Protein AF-A0A068RDK4-F1 (afdb_monomer_lite)

InterPro domains:
  IPR023342 APO domain [PF05634] (4-91)
  IPR023342 APO domain [PS51499] (13-92)

Organism: NCBI:txid299990

Radius of gyration: 19.05 Å; chains: 1; bounding box: 50×22×40 Å

pLDDT: mean 93.48, std 5.3, range [58.31, 97.94]

Secondary structure (DSSP, 8-state):
-HHHHHHHS-EEEESSSS-EEESSS----S---STTGGGGTT---EEEPPHHHHSPPPEEE--S-TTSPPPPGGGGGGS-EEEHHHHHHHT-

Sequence (92 aa):
GALKLMKKYSVRVCGYCPEVHVGPTGHKAQNCGAYKHQQRNGQHGWQAAVLDDLIPPRYVWHVPDVNGAPLQSALRSFYGQAPAVVEICVRG

Foldseek 3Di:
DVVVVCVVWWKKAFPFALDIDTHPDDDADLCQPGPPSVVVSSGGRIDGDDPCSVVPFDKDFADPDPPDDDDDPVCSVVTDIDGPVVNVVVVD

Structure (mmCIF, N/CA/C/O backbone):
data_AF-A0A068RDK4-F1
#
_entry.id   AF-A0A068RDK4-F1
#
loop_
_atom_site.group_PDB
_atom_site.id
_atom_site.type_symbol
_atom_site.label_atom_id
_atom_site.label_alt_id
_atom_site.label_comp_id
_atom_site.label_asym_id
_atom_site.label_entity_id
_atom_site.label_seq_id
_atom_site.pdbx_PDB_ins_code
_atom_site.Cartn_x
_atom_site.Cartn_y
_atom_site.Cartn_z
_atom_site.occupancy
_atom_site.B_iso_or_equiv
_atom_site.auth_seq_id
_atom_site.auth_comp_id
_atom_site.auth_asym_id
_atom_site.auth_atom_id
_atom_site.pdbx_PDB_model_num
ATOM 1 N N . GLY A 1 1 ? -10.227 -5.939 -9.160 1.00 88.00 1 GLY A N 1
ATOM 2 C CA . GLY A 1 1 ? -9.633 -5.038 -10.171 1.00 88.00 1 GLY A CA 1
ATOM 3 C C . GLY A 1 1 ? -8.118 -5.127 -10.176 1.00 88.00 1 GLY A C 1
ATOM 4 O O . GLY A 1 1 ? -7.579 -5.885 -10.973 1.00 88.00 1 GLY A O 1
ATOM 5 N N . ALA A 1 2 ? -7.446 -4.427 -9.256 1.00 92.00 2 ALA A N 1
ATOM 6 C CA . ALA A 1 2 ? -5.980 -4.334 -9.186 1.00 92.00 2 ALA A CA 1
ATOM 7 C C . ALA A 1 2 ? -5.256 -5.691 -9.178 1.00 92.00 2 ALA A C 1
ATOM 9 O O . ALA A 1 2 ? -4.370 -5.905 -9.997 1.00 92.00 2 ALA A O 1
ATOM 10 N N . LEU A 1 3 ? -5.712 -6.658 -8.373 1.00 94.00 3 LEU A N 1
ATOM 11 C CA . LEU A 1 3 ? -5.116 -8.000 -8.348 1.00 94.00 3 LEU A CA 1
ATOM 12 C C . LEU A 1 3 ? -5.089 -8.679 -9.733 1.00 94.00 3 LEU A C 1
ATOM 14 O O . LEU A 1 3 ? -4.132 -9.364 -10.074 1.00 94.00 3 LEU A O 1
ATOM 18 N N . LYS A 1 4 ? -6.120 -8.474 -10.567 1.00 95.56 4 LYS A N 1
ATOM 19 C CA . LYS A 1 4 ? -6.167 -9.028 -11.932 1.00 95.56 4 LYS A CA 1
ATOM 20 C C . LYS A 1 4 ? -5.134 -8.357 -12.843 1.00 95.56 4 LYS A C 1
ATOM 22 O O . LYS A 1 4 ? -4.555 -9.031 -13.687 1.00 95.56 4 LYS A O 1
ATOM 27 N N . LEU A 1 5 ? -4.888 -7.060 -12.657 1.00 93.81 5 LEU A N 1
ATOM 28 C CA . LEU A 1 5 ? -3.853 -6.326 -13.389 1.00 93.81 5 LEU A CA 1
ATOM 29 C C . LEU A 1 5 ? -2.454 -6.769 -12.962 1.00 93.81 5 LEU A C 1
ATOM 31 O O . LEU A 1 5 ? -1.636 -7.039 -13.831 1.00 93.81 5 LEU A O 1
ATOM 35 N N . MET A 1 6 ? -2.209 -6.947 -11.663 1.00 94.69 6 MET A N 1
ATOM 36 C CA . MET A 1 6 ? -0.920 -7.422 -11.137 1.00 94.69 6 MET A CA 1
ATOM 37 C C . MET A 1 6 ? -0.588 -8.863 -11.551 1.00 94.69 6 MET A C 1
ATOM 39 O O . MET A 1 6 ? 0.576 -9.232 -11.639 1.00 94.69 6 MET A O 1
ATOM 43 N N . LYS A 1 7 ? -1.605 -9.685 -11.845 1.00 94.62 7 LYS A N 1
ATOM 44 C CA . LYS A 1 7 ? -1.408 -11.008 -12.464 1.00 94.62 7 LYS A CA 1
ATOM 45 C C . LYS A 1 7 ? -0.985 -10.921 -13.933 1.00 94.62 7 LYS A C 1
ATOM 47 O O . LYS A 1 7 ? -0.365 -11.852 -14.433 1.00 94.62 7 LYS A O 1
ATOM 52 N N . LYS A 1 8 ? -1.358 -9.846 -14.635 1.00 96.50 8 LYS A N 1
ATOM 53 C CA . LYS A 1 8 ? -1.072 -9.654 -16.066 1.00 96.50 8 LYS A CA 1
ATOM 54 C C . LYS A 1 8 ? 0.218 -8.869 -16.305 1.00 96.50 8 LYS A C 1
ATOM 56 O O . LYS A 1 8 ? 0.935 -9.155 -17.256 1.00 96.50 8 LYS A O 1
ATOM 61 N N . TYR A 1 9 ? 0.492 -7.881 -15.464 1.00 96.19 9 TYR A N 1
ATOM 62 C CA . TYR A 1 9 ? 1.641 -6.995 -15.564 1.00 96.19 9 TYR A CA 1
ATOM 63 C C . TYR A 1 9 ? 2.464 -7.111 -14.293 1.00 96.19 9 TYR A C 1
ATO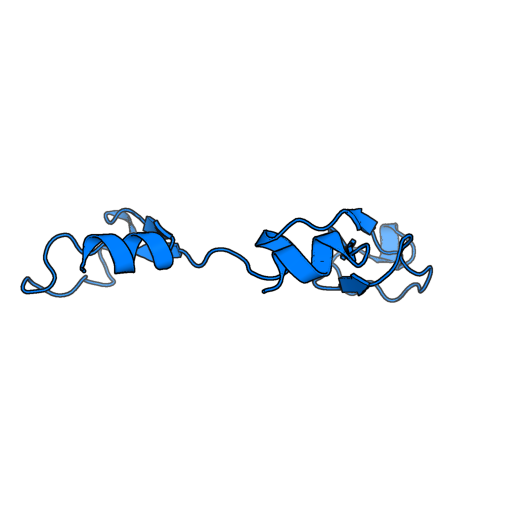M 65 O O . TYR A 1 9 ? 1.926 -6.998 -13.193 1.00 96.19 9 TYR A O 1
ATOM 73 N N . SER A 1 10 ? 3.774 -7.298 -14.438 1.00 97.19 10 SER A N 1
ATOM 74 C CA . SER A 1 10 ? 4.686 -7.176 -13.307 1.00 97.19 10 SER A CA 1
ATOM 75 C C . SER A 1 10 ? 4.623 -5.752 -12.763 1.00 97.19 10 SER A C 1
ATOM 77 O O . SER A 1 10 ? 4.697 -4.789 -13.523 1.00 97.19 10 SER A O 1
ATOM 79 N N . VAL A 1 11 ? 4.487 -5.623 -11.449 1.00 97.62 11 VAL A N 1
ATOM 80 C CA . VAL A 1 11 ? 4.482 -4.332 -10.762 1.00 97.62 11 VAL A CA 1
ATOM 81 C C . VAL A 1 11 ? 5.583 -4.350 -9.714 1.00 97.62 11 VAL A C 1
ATOM 83 O O . VAL A 1 11 ? 5.738 -5.321 -8.967 1.00 97.62 11 VAL A O 1
ATOM 86 N N . ARG A 1 12 ? 6.370 -3.279 -9.688 1.00 97.94 12 ARG A N 1
ATOM 87 C CA . ARG A 1 12 ? 7.418 -3.021 -8.708 1.00 97.94 12 ARG A CA 1
ATOM 88 C C . ARG A 1 12 ? 7.062 -1.777 -7.915 1.00 97.94 12 ARG A C 1
ATOM 90 O O . ARG A 1 12 ? 6.521 -0.828 -8.472 1.00 97.94 12 ARG A O 1
ATOM 97 N N . VAL A 1 13 ? 7.407 -1.767 -6.639 1.00 97.94 13 VAL A N 1
ATOM 98 C CA . VAL A 1 13 ? 7.277 -0.586 -5.780 1.00 97.94 13 VAL A CA 1
ATOM 99 C C . VAL A 1 13 ? 8.605 -0.290 -5.117 1.00 97.94 13 VAL A C 1
ATOM 101 O O . VAL A 1 13 ? 9.423 -1.194 -4.917 1.00 97.94 13 VAL A O 1
ATOM 104 N N . CYS A 1 14 ? 8.845 0.978 -4.809 1.00 97.69 14 CYS A N 1
ATOM 105 C CA . CYS A 1 14 ? 9.985 1.356 -3.994 1.00 97.69 14 CYS A CA 1
ATOM 106 C C . CYS A 1 14 ? 9.648 1.120 -2.518 1.00 97.69 14 CYS A C 1
ATOM 108 O O . CYS A 1 14 ? 8.661 1.639 -2.013 1.00 97.69 14 CYS A O 1
ATOM 110 N N . GLY A 1 15 ? 10.493 0.393 -1.787 1.00 95.94 15 GLY A N 1
ATOM 111 C CA . GLY A 1 15 ? 10.308 0.193 -0.342 1.00 95.94 15 GLY A CA 1
ATOM 112 C C . GLY A 1 15 ? 10.519 1.440 0.524 1.00 95.94 15 GLY A C 1
ATOM 113 O O . GLY A 1 15 ? 10.426 1.349 1.743 1.00 95.94 15 GLY A O 1
ATOM 114 N N . TYR A 1 16 ? 10.847 2.589 -0.076 1.00 95.75 16 TYR A N 1
ATOM 115 C CA . TYR A 1 16 ? 11.212 3.806 0.654 1.00 95.75 16 TYR A CA 1
ATOM 116 C C . TYR A 1 16 ? 10.378 5.035 0.286 1.00 95.75 16 TYR A C 1
ATOM 118 O O . TYR A 1 16 ? 10.251 5.944 1.105 1.00 95.75 16 TYR A O 1
ATOM 126 N N . CYS A 1 17 ? 9.851 5.106 -0.936 1.00 96.25 17 CYS A N 1
ATOM 127 C CA . CYS A 1 17 ? 8.986 6.193 -1.385 1.00 96.25 17 CYS A CA 1
ATOM 128 C C . CYS A 1 17 ? 7.743 5.627 -2.083 1.00 96.25 17 CYS A C 1
ATOM 130 O O . CYS A 1 17 ? 7.767 4.474 -2.501 1.00 96.25 17 CYS A O 1
ATOM 132 N N . PRO A 1 18 ? 6.680 6.425 -2.275 1.00 95.12 18 PRO A N 1
ATOM 133 C CA . PRO A 1 18 ? 5.411 5.950 -2.841 1.00 95.12 18 PRO A CA 1
ATOM 134 C C . PRO A 1 18 ? 5.447 5.611 -4.343 1.00 95.12 18 PRO A C 1
ATOM 136 O O . PRO A 1 18 ? 4.407 5.602 -4.997 1.00 95.12 18 PRO A O 1
ATOM 139 N N . GLU A 1 19 ? 6.629 5.414 -4.928 1.00 96.88 19 GLU A N 1
ATOM 140 C CA . GLU A 1 19 ? 6.765 5.230 -6.369 1.00 96.88 19 GLU A CA 1
ATOM 141 C C . GLU A 1 19 ? 6.426 3.798 -6.791 1.00 96.88 19 GLU A C 1
ATOM 143 O O . GLU A 1 19 ? 6.880 2.819 -6.190 1.00 96.88 19 GLU A O 1
ATOM 148 N N . VAL A 1 20 ? 5.649 3.701 -7.871 1.00 96.69 20 VAL A N 1
ATOM 149 C CA . VAL A 1 20 ? 5.196 2.454 -8.483 1.00 96.69 20 VAL A CA 1
ATOM 150 C C . VAL A 1 20 ? 5.704 2.398 -9.917 1.00 96.69 20 VAL A C 1
ATOM 152 O O . VAL A 1 20 ? 5.545 3.343 -10.687 1.00 96.69 20 VAL A O 1
ATOM 155 N N . HIS A 1 21 ? 6.265 1.257 -10.298 1.00 97.31 21 HIS A N 1
ATOM 156 C CA . HIS A 1 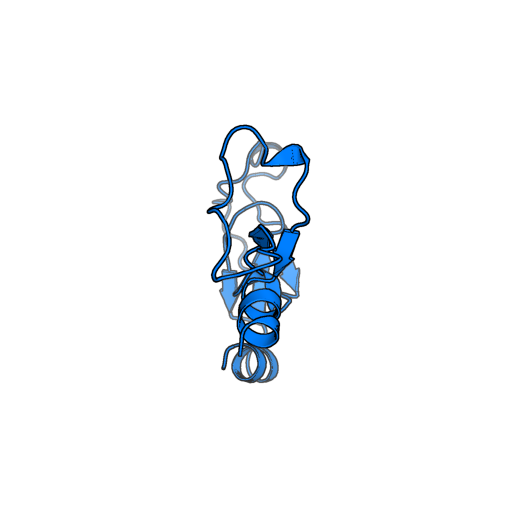21 ? 6.732 0.977 -11.644 1.00 97.31 21 HIS A CA 1
ATOM 157 C C . HIS A 1 21 ? 5.995 -0.237 -12.218 1.00 97.31 21 HIS A C 1
ATOM 159 O O . HIS A 1 21 ? 5.959 -1.304 -11.607 1.00 97.31 21 HIS A O 1
ATOM 165 N N . VAL A 1 22 ? 5.431 -0.101 -13.419 1.00 97.06 22 VAL A N 1
ATOM 166 C CA . VAL A 1 22 ? 4.790 -1.210 -14.138 1.00 97.06 22 VAL A CA 1
ATOM 167 C C . VAL A 1 22 ? 5.785 -1.770 -15.149 1.00 97.06 22 VAL A C 1
ATOM 169 O O . VAL A 1 22 ? 6.084 -1.135 -16.156 1.00 97.06 22 VAL A O 1
ATOM 172 N N . GLY A 1 23 ? 6.307 -2.957 -14.868 1.00 96.00 23 GLY A N 1
ATOM 173 C CA . GLY A 1 23 ? 7.345 -3.609 -15.652 1.00 96.00 23 GLY A CA 1
ATOM 174 C C . GLY A 1 23 ? 8.066 -4.702 -14.857 1.00 96.00 23 GLY A C 1
ATOM 175 O O . GLY A 1 23 ? 7.972 -4.758 -13.626 1.00 96.00 23 GLY A O 1
ATOM 176 N N . PRO A 1 24 ? 8.793 -5.606 -15.536 1.00 95.00 24 PRO A N 1
ATOM 177 C CA . PRO A 1 24 ? 9.505 -6.704 -14.881 1.00 95.00 24 PRO A CA 1
ATOM 178 C C . PRO A 1 24 ? 10.621 -6.212 -13.949 1.00 95.00 24 PRO A C 1
ATOM 180 O O . PRO A 1 24 ? 10.893 -6.846 -12.927 1.00 95.00 24 PRO A O 1
ATOM 183 N N . THR A 1 25 ? 11.233 -5.070 -14.258 1.00 95.38 25 THR A N 1
ATOM 184 C CA . THR A 1 25 ? 12.348 -4.465 -13.520 1.00 95.38 25 THR A CA 1
ATOM 185 C C . THR A 1 25 ? 12.103 -2.975 -13.349 1.00 95.38 25 THR A C 1
ATOM 187 O O . THR A 1 25 ? 11.757 -2.318 -14.323 1.00 95.38 25 THR A O 1
ATOM 190 N N . GLY A 1 26 ? 12.322 -2.439 -12.149 1.00 96.56 26 GLY A N 1
ATOM 191 C CA . GLY A 1 26 ? 12.221 -1.000 -11.919 1.00 96.56 26 GLY A CA 1
ATOM 192 C C . GLY A 1 26 ? 13.280 -0.190 -12.673 1.00 96.56 26 GLY A C 1
ATOM 193 O O . GLY A 1 26 ? 14.297 -0.723 -13.122 1.00 96.56 26 GLY A O 1
ATOM 194 N N . HIS A 1 27 ? 13.044 1.114 -12.815 1.00 97.06 27 HIS A N 1
ATOM 195 C CA . HIS A 1 27 ? 13.960 2.013 -13.521 1.00 97.06 27 HIS A CA 1
ATOM 196 C C . HIS A 1 27 ? 15.182 2.396 -12.665 1.00 97.06 27 HIS A C 1
ATOM 198 O O . HIS A 1 27 ? 15.189 2.254 -11.443 1.00 97.06 27 HIS A O 1
ATOM 204 N N . LYS A 1 28 ? 16.227 2.923 -13.319 1.00 96.44 28 LYS A N 1
ATOM 205 C CA . LYS A 1 28 ? 17.497 3.339 -12.689 1.00 96.44 28 LYS A CA 1
ATOM 206 C C . LYS A 1 28 ? 17.592 4.842 -12.396 1.00 96.44 28 LYS A C 1
ATOM 208 O O . LYS A 1 28 ? 18.680 5.342 -12.128 1.00 96.44 28 LYS A O 1
ATOM 213 N N . ALA A 1 29 ? 16.485 5.579 -12.497 1.00 96.81 29 ALA A N 1
ATOM 214 C CA . ALA A 1 29 ? 16.526 7.019 -12.244 1.00 96.81 29 ALA A CA 1
ATOM 215 C C . ALA A 1 29 ? 16.825 7.284 -10.763 1.00 96.81 29 ALA A C 1
ATOM 217 O O . ALA A 1 29 ? 16.348 6.572 -9.880 1.00 96.81 29 ALA A O 1
ATOM 218 N N . GLN A 1 30 ? 17.634 8.308 -10.510 1.00 97.06 30 GLN A N 1
ATOM 219 C CA . GLN A 1 30 ? 18.164 8.638 -9.188 1.00 97.06 30 GLN A CA 1
ATOM 220 C C . GLN A 1 30 ? 17.327 9.724 -8.505 1.00 97.06 30 GLN A C 1
ATOM 222 O O . GLN A 1 30 ? 17.846 10.703 -7.976 1.00 97.06 30 GLN A O 1
ATOM 227 N N . ASN A 1 31 ? 16.009 9.569 -8.575 1.00 96.69 31 ASN A N 1
ATOM 228 C CA . ASN A 1 31 ? 15.022 10.554 -8.144 1.00 96.69 31 ASN A CA 1
ATOM 229 C C . ASN A 1 31 ? 14.169 10.065 -6.961 1.00 96.69 31 ASN A C 1
ATOM 231 O O . ASN A 1 31 ? 13.092 10.606 -6.722 1.00 96.69 31 ASN A O 1
ATOM 235 N N . CYS A 1 32 ? 14.624 9.055 -6.214 1.00 97.75 32 CYS A N 1
ATOM 236 C CA . CYS A 1 32 ? 13.910 8.573 -5.035 1.00 97.75 32 CYS A CA 1
ATOM 237 C C . CYS A 1 32 ? 13.737 9.700 -4.005 1.00 97.75 32 CYS A C 1
ATOM 239 O O . CYS A 1 32 ? 14.716 10.181 -3.439 1.00 97.75 32 CYS A O 1
ATOM 241 N N . GLY A 1 33 ? 12.487 10.084 -3.729 1.00 95.62 33 GLY A N 1
ATOM 242 C CA . GLY A 1 33 ? 12.139 11.158 -2.786 1.00 95.62 33 GLY A CA 1
ATOM 243 C C . GLY A 1 33 ? 12.121 10.746 -1.309 1.00 95.62 33 GLY A C 1
ATOM 244 O O . GLY A 1 33 ? 11.612 11.481 -0.468 1.00 95.62 33 GLY A O 1
ATOM 245 N N . ALA A 1 34 ? 12.616 9.552 -0.977 1.00 97.00 34 ALA A N 1
ATOM 246 C CA . ALA A 1 34 ? 12.604 9.047 0.390 1.00 97.00 34 ALA A CA 1
ATOM 247 C C . ALA A 1 34 ? 13.636 9.745 1.287 1.00 97.00 34 ALA A C 1
ATOM 249 O O . ALA A 1 34 ? 14.708 10.153 0.838 1.00 97.00 34 ALA A O 1
ATOM 250 N N . TYR A 1 35 ? 13.383 9.774 2.597 1.00 95.56 35 TYR A N 1
ATOM 251 C CA . TYR A 1 35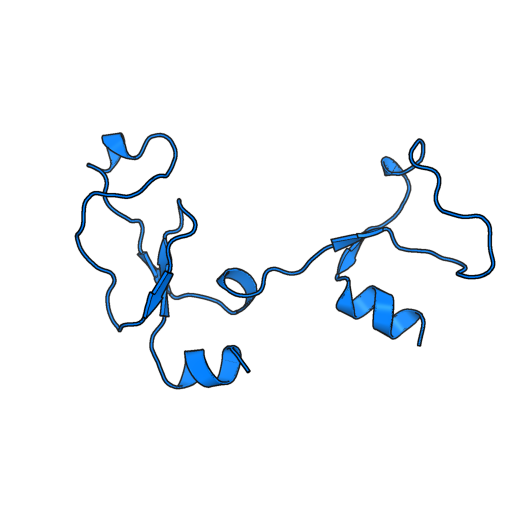 ? 14.372 10.246 3.566 1.00 95.56 35 TYR A CA 1
ATOM 252 C C . TYR A 1 35 ? 15.712 9.497 3.418 1.00 95.56 35 TYR A C 1
ATOM 254 O O . TYR A 1 35 ? 15.754 8.286 3.167 1.00 95.56 35 TYR A O 1
ATOM 262 N N . LYS A 1 36 ? 16.824 10.238 3.544 1.00 93.62 36 LYS A N 1
ATOM 263 C CA . LYS A 1 36 ? 18.202 9.736 3.369 1.00 93.62 36 LYS A CA 1
ATOM 264 C C . LYS A 1 36 ? 18.470 9.041 2.020 1.00 93.62 36 LYS A C 1
ATOM 266 O O . LYS A 1 36 ? 19.391 8.233 1.925 1.00 93.62 36 LYS A O 1
ATOM 271 N N . HIS A 1 37 ? 17.738 9.375 0.955 1.00 94.50 37 HIS A N 1
ATOM 272 C CA . HIS A 1 37 ? 17.990 8.839 -0.393 1.00 94.50 37 HIS A CA 1
ATOM 273 C C . HIS A 1 37 ? 19.424 9.070 -0.908 1.00 94.50 37 HIS A C 1
ATOM 275 O O . HIS A 1 37 ? 19.923 8.258 -1.684 1.00 94.50 37 HIS A O 1
ATOM 281 N N . GLN A 1 38 ? 20.123 10.107 -0.431 1.00 94.94 38 GLN A N 1
ATOM 282 C CA . GLN A 1 38 ? 21.533 10.377 -0.751 1.00 94.94 38 GLN A CA 1
ATOM 283 C C . GLN A 1 38 ? 22.463 9.199 -0.409 1.00 94.94 38 GLN A C 1
ATOM 285 O O . GLN A 1 38 ? 23.379 8.902 -1.167 1.00 94.94 38 GLN A O 1
ATOM 290 N N . GLN A 1 39 ? 22.180 8.449 0.667 1.00 95.50 39 GLN A N 1
ATOM 291 C CA . GLN A 1 39 ? 22.963 7.257 1.042 1.00 95.50 39 GLN A CA 1
ATOM 292 C C . GLN A 1 39 ? 22.808 6.100 0.044 1.00 95.50 39 GLN A C 1
ATOM 294 O O . GLN A 1 39 ? 23.624 5.187 0.017 1.00 95.50 39 GLN A O 1
ATOM 299 N N . ARG A 1 40 ? 21.759 6.141 -0.785 1.00 94.62 40 ARG A N 1
ATOM 300 C CA . ARG A 1 40 ? 21.505 5.205 -1.888 1.00 94.62 40 ARG A CA 1
ATOM 301 C C . ARG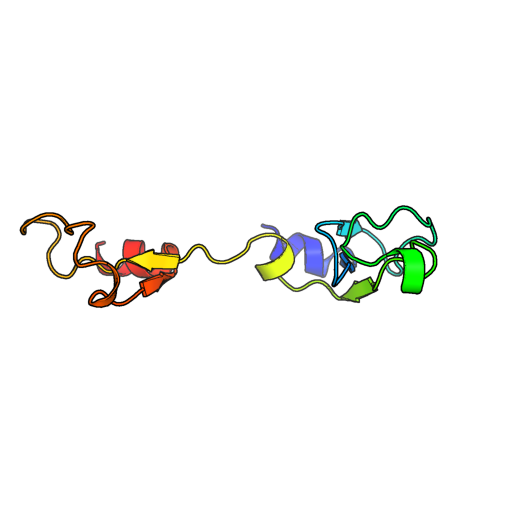 A 1 40 ? 21.738 5.862 -3.249 1.00 94.62 40 ARG A C 1
ATOM 303 O O . ARG A 1 40 ? 21.250 5.363 -4.257 1.00 94.62 40 ARG A O 1
ATOM 310 N N . ASN A 1 41 ? 22.423 7.008 -3.288 1.00 96.31 41 ASN A N 1
ATOM 311 C CA . ASN A 1 41 ? 22.657 7.784 -4.504 1.00 96.31 41 ASN A CA 1
ATOM 312 C C . ASN A 1 41 ? 21.355 8.079 -5.284 1.00 96.31 41 ASN A C 1
ATOM 314 O O . ASN A 1 41 ? 21.282 7.881 -6.497 1.00 96.31 41 ASN A O 1
ATOM 318 N N . GLY A 1 42 ? 20.279 8.423 -4.564 1.00 96.69 42 GLY A N 1
ATOM 319 C CA . GLY A 1 42 ? 18.957 8.690 -5.139 1.00 96.69 42 GLY A CA 1
ATOM 320 C C . GLY A 1 42 ? 18.236 7.469 -5.719 1.00 96.69 42 GLY A C 1
ATOM 321 O O . GLY A 1 42 ? 17.158 7.634 -6.283 1.00 96.69 42 GLY A O 1
ATOM 322 N N . GLN A 1 43 ? 18.791 6.258 -5.602 1.00 97.38 43 GLN A N 1
ATOM 323 C CA . GLN A 1 43 ? 18.199 5.054 -6.181 1.00 97.38 43 GLN A CA 1
ATOM 324 C C . GLN A 1 43 ? 17.008 4.531 -5.375 1.00 97.38 43 GLN A C 1
ATOM 326 O O . GLN A 1 43 ? 16.922 4.657 -4.146 1.00 97.38 43 GLN A O 1
ATOM 331 N N . HIS A 1 44 ? 16.111 3.880 -6.109 1.00 97.88 44 HIS A N 1
ATOM 332 C CA . HIS A 1 44 ? 14.949 3.182 -5.582 1.00 97.88 44 HIS A CA 1
ATOM 333 C C . HIS A 1 44 ? 15.300 1.789 -5.069 1.00 97.88 44 HIS A C 1
ATOM 335 O O . HIS A 1 44 ? 16.093 1.067 -5.670 1.00 97.88 44 HIS A O 1
ATOM 341 N N . GLY A 1 45 ? 14.655 1.390 -3.973 1.00 96.56 45 GLY A N 1
ATOM 342 C CA . GLY A 1 45 ? 14.700 0.022 -3.459 1.00 96.56 45 GLY A CA 1
ATOM 343 C C . GLY A 1 45 ? 13.557 -0.797 -4.041 1.00 96.56 45 GLY A C 1
ATOM 344 O O . GLY A 1 45 ? 12.543 -0.974 -3.369 1.00 96.56 45 GLY A O 1
ATOM 345 N N . TRP A 1 46 ? 13.687 -1.228 -5.297 1.00 97.88 46 TRP A N 1
ATOM 346 C CA . TRP A 1 46 ? 12.628 -1.965 -5.989 1.00 97.88 46 TRP A CA 1
ATOM 347 C C . TRP A 1 46 ? 12.360 -3.331 -5.365 1.00 97.88 46 TRP A C 1
ATOM 349 O O . TRP A 1 46 ? 13.262 -4.157 -5.244 1.00 97.88 46 TRP A O 1
ATOM 359 N N . GLN A 1 47 ? 11.091 -3.603 -5.087 1.00 97.44 47 GLN A N 1
ATOM 360 C CA . GLN A 1 47 ? 10.590 -4.915 -4.687 1.00 97.44 47 GLN A CA 1
ATOM 361 C C . GLN A 1 47 ? 9.362 -5.301 -5.516 1.00 97.44 47 GLN A C 1
ATOM 363 O O . GLN A 1 47 ? 8.793 -4.470 -6.225 1.00 97.44 47 GLN A O 1
ATOM 368 N N . ALA A 1 48 ? 8.988 -6.582 -5.495 1.00 97.25 48 ALA A N 1
ATOM 369 C CA . ALA A 1 48 ? 7.721 -7.015 -6.081 1.00 97.25 48 ALA A CA 1
ATOM 370 C C . ALA A 1 48 ? 6.560 -6.406 -5.286 1.00 97.25 48 ALA A C 1
ATOM 372 O O . ALA A 1 48 ? 6.580 -6.455 -4.062 1.00 97.25 48 ALA A O 1
ATOM 373 N N . ALA A 1 49 ? 5.578 -5.841 -5.984 1.00 96.88 49 ALA A N 1
ATOM 374 C CA . ALA A 1 49 ? 4.416 -5.251 -5.338 1.00 96.88 49 ALA A CA 1
ATOM 375 C C . ALA A 1 49 ? 3.451 -6.327 -4.821 1.00 96.88 49 ALA A C 1
ATOM 377 O O . ALA A 1 49 ? 3.187 -7.320 -5.512 1.00 96.88 49 ALA A O 1
ATOM 378 N N . VAL A 1 50 ? 2.856 -6.081 -3.660 1.00 95.69 50 VAL A N 1
ATOM 379 C CA . VAL A 1 50 ? 1.662 -6.765 -3.158 1.00 95.69 50 VAL A CA 1
ATOM 380 C C . VAL A 1 50 ? 0.435 -5.867 -3.315 1.00 95.69 50 VAL A C 1
ATOM 382 O O . VAL A 1 50 ? 0.539 -4.684 -3.632 1.00 95.69 50 VAL A O 1
ATOM 385 N N . LEU A 1 51 ? -0.761 -6.439 -3.150 1.00 93.94 51 LEU A N 1
ATOM 386 C CA . LEU A 1 51 ? -2.007 -5.692 -3.344 1.00 93.94 51 LEU A CA 1
ATOM 387 C C . LEU A 1 51 ? -2.092 -4.465 -2.423 1.00 93.94 51 LEU A C 1
ATOM 389 O O . LEU A 1 51 ? -2.544 -3.407 -2.862 1.00 93.94 51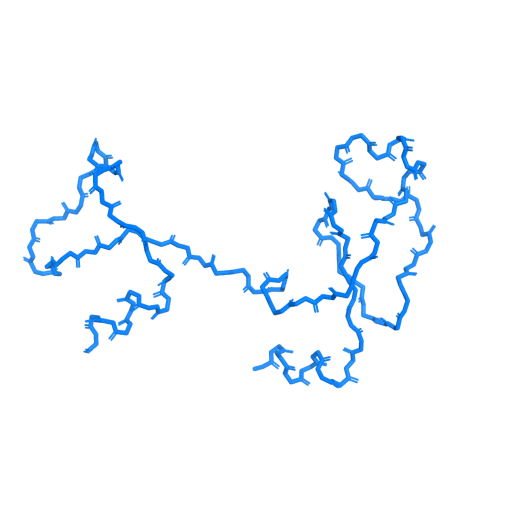 LEU A O 1
ATOM 393 N N . ASP A 1 52 ? -1.602 -4.607 -1.193 1.00 92.81 52 ASP A N 1
ATOM 394 C CA . ASP A 1 52 ? -1.638 -3.566 -0.166 1.00 92.81 52 ASP A CA 1
ATOM 395 C C . ASP A 1 52 ? -0.731 -2.369 -0.495 1.00 92.81 52 ASP A C 1
ATOM 397 O O . ASP A 1 52 ? -0.997 -1.266 -0.024 1.00 92.81 52 ASP A O 1
ATOM 401 N N . ASP A 1 53 ? 0.277 -2.532 -1.361 1.00 94.00 53 ASP A N 1
ATOM 402 C CA . ASP A 1 53 ? 1.110 -1.409 -1.813 1.00 94.00 53 ASP A CA 1
ATOM 403 C C . ASP A 1 53 ? 0.338 -0.455 -2.740 1.00 94.00 53 ASP A C 1
ATOM 405 O O . ASP A 1 53 ? 0.649 0.732 -2.823 1.00 94.00 53 ASP A O 1
ATOM 409 N N . LEU A 1 54 ? -0.670 -0.968 -3.459 1.00 91.56 54 LEU A N 1
ATOM 410 C CA . LEU A 1 54 ? -1.524 -0.171 -4.348 1.00 91.56 54 LEU A CA 1
ATOM 411 C C . LEU A 1 54 ? -2.830 0.247 -3.671 1.00 91.56 54 LEU A C 1
ATOM 413 O O . LEU A 1 54 ? -3.379 1.307 -3.972 1.00 91.56 54 LEU A O 1
ATOM 417 N N . ILE A 1 55 ? -3.366 -0.618 -2.810 1.00 91.00 55 ILE A N 1
ATOM 418 C CA . ILE A 1 55 ? -4.638 -0.423 -2.117 1.00 91.00 55 ILE A CA 1
ATOM 419 C C . ILE A 1 55 ? -4.417 -0.757 -0.638 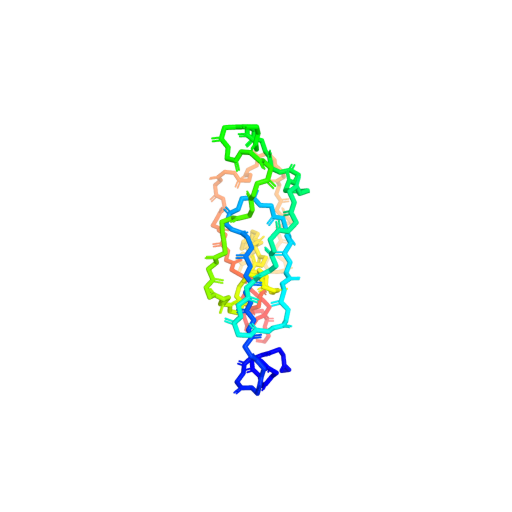1.00 91.00 55 ILE A C 1
ATOM 421 O O . ILE A 1 55 ? -4.796 -1.843 -0.197 1.00 91.00 55 ILE A O 1
ATOM 425 N N . PRO A 1 56 ? -3.802 0.151 0.138 1.00 90.69 56 PRO A N 1
ATOM 426 C CA . PRO A 1 56 ? -3.518 -0.120 1.537 1.00 90.69 56 PRO A CA 1
ATOM 427 C C . PRO A 1 56 ? -4.823 -0.278 2.328 1.00 90.69 56 PRO A C 1
ATOM 429 O O . PRO A 1 56 ? -5.765 0.506 2.130 1.00 90.69 56 PRO A O 1
ATOM 432 N N . PRO A 1 57 ? -4.899 -1.250 3.254 1.00 90.88 57 PRO A N 1
ATOM 433 C CA . PRO A 1 57 ? -6.044 -1.375 4.138 1.00 90.88 57 PRO A CA 1
ATOM 434 C C . PRO A 1 57 ? -6.180 -0.105 4.982 1.00 90.88 57 PRO A C 1
ATOM 436 O O . PRO A 1 57 ? -5.248 0.329 5.659 1.00 90.88 57 PRO A O 1
ATOM 439 N N . ARG A 1 58 ? -7.367 0.507 4.961 1.00 93.88 58 ARG A N 1
ATOM 440 C CA . ARG A 1 58 ? -7.698 1.592 5.889 1.00 93.88 58 ARG A CA 1
ATOM 441 C C . ARG A 1 58 ? -8.259 0.999 7.163 1.00 93.88 58 ARG A C 1
ATOM 443 O O . ARG A 1 58 ? -9.267 0.308 7.102 1.00 93.88 58 ARG A O 1
ATOM 450 N N . TYR A 1 59 ? -7.636 1.297 8.292 1.00 93.88 59 TYR A N 1
ATOM 451 C CA . TYR A 1 59 ? -8.138 0.899 9.600 1.00 93.88 59 TYR A CA 1
ATOM 452 C C . TYR A 1 59 ? -9.049 1.981 10.169 1.00 93.88 59 TYR A C 1
ATOM 454 O O . TYR A 1 59 ? -8.779 3.177 10.040 1.00 93.88 59 TYR A O 1
ATOM 462 N N . VAL A 1 60 ? -10.142 1.545 10.781 1.00 93.56 60 VAL A N 1
ATOM 463 C CA . VAL A 1 60 ? -11.147 2.397 11.418 1.00 93.56 60 VAL A CA 1
ATOM 464 C C . VAL A 1 60 ? -11.416 1.886 12.825 1.00 93.56 60 VAL A C 1
ATOM 466 O O . VAL A 1 60 ? -11.193 0.713 13.120 1.00 93.56 60 VAL A O 1
ATOM 469 N N . TRP A 1 61 ? -11.878 2.772 13.704 1.00 94.50 61 TRP A N 1
ATOM 470 C CA . TRP A 1 61 ? -12.314 2.373 15.038 1.00 94.50 61 TRP A CA 1
ATOM 471 C C . TRP A 1 61 ? -13.603 1.558 14.950 1.00 94.50 61 TRP A C 1
ATOM 473 O O . TRP A 1 61 ? -14.549 1.964 14.268 1.00 94.50 61 TRP A O 1
ATOM 483 N N . HIS A 1 62 ? -13.619 0.427 15.649 1.00 91.81 62 HIS A N 1
ATOM 484 C CA . HIS A 1 62 ? -14.790 -0.427 15.772 1.00 91.81 62 HIS A CA 1
ATOM 485 C C . HIS A 1 62 ? -15.898 0.294 16.550 1.00 91.81 62 HIS A C 1
ATOM 487 O O . HIS A 1 62 ? -15.627 0.922 17.578 1.00 91.81 62 HIS A O 1
ATOM 493 N N . VAL A 1 63 ? -17.138 0.205 16.065 1.00 90.38 63 VAL A N 1
ATOM 494 C CA . VAL A 1 63 ? -18.324 0.738 16.751 1.00 90.38 63 VAL A CA 1
ATOM 495 C C . VAL A 1 63 ? -19.172 -0.446 17.220 1.00 90.38 63 VAL A C 1
ATOM 497 O O . VAL A 1 63 ? -19.801 -1.082 16.377 1.00 90.38 63 VAL A O 1
ATOM 500 N N . PRO A 1 64 ? -19.206 -0.745 18.535 1.00 84.44 64 PRO A N 1
ATOM 501 C CA . PRO A 1 64 ? -19.927 -1.909 19.057 1.00 84.44 64 PRO A CA 1
ATOM 502 C C . PRO A 1 64 ? -21.440 -1.858 18.821 1.00 84.44 64 PRO A C 1
ATOM 504 O O . PRO A 1 64 ? -22.056 -2.880 18.544 1.00 84.44 64 PRO A O 1
ATOM 507 N N . ASP A 1 65 ? -22.031 -0.666 18.931 1.00 88.75 65 ASP A N 1
ATOM 508 C CA . ASP A 1 65 ? -23.452 -0.417 18.695 1.00 88.75 65 ASP A CA 1
ATOM 509 C C . ASP A 1 65 ? -23.611 0.833 17.825 1.00 88.75 65 ASP A C 1
ATOM 511 O O . ASP A 1 65 ? -23.263 1.942 18.235 1.00 88.75 65 ASP A O 1
ATOM 515 N N . VAL A 1 66 ? -24.129 0.652 16.608 1.00 86.69 66 VAL A N 1
ATOM 516 C CA . VAL A 1 66 ? -24.338 1.739 15.639 1.00 86.69 66 VAL A CA 1
ATOM 517 C C . VAL A 1 66 ? -25.480 2.679 16.026 1.00 86.69 66 VAL A C 1
ATOM 519 O O . VAL A 1 66 ? -25.489 3.820 15.568 1.00 86.69 66 VAL A O 1
ATOM 522 N N . ASN A 1 67 ? -26.416 2.219 16.861 1.00 89.88 67 ASN A N 1
ATOM 523 C CA . ASN A 1 67 ? -27.515 3.028 17.394 1.00 89.88 67 ASN A CA 1
ATOM 524 C C . ASN A 1 67 ? -27.187 3.609 18.779 1.00 89.88 67 ASN A C 1
ATOM 526 O O . ASN A 1 67 ? -27.972 4.382 19.331 1.00 89.88 67 ASN A O 1
ATOM 530 N N . GLY A 1 68 ? -26.040 3.224 19.340 1.00 88.81 68 GLY A N 1
ATOM 531 C CA . GLY A 1 68 ? -25.561 3.669 20.637 1.00 88.81 68 GLY A CA 1
ATOM 532 C C . GLY A 1 68 ? -24.929 5.060 20.600 1.00 88.81 68 GLY A C 1
ATOM 533 O O . GLY A 1 68 ? -25.001 5.808 19.622 1.00 88.81 68 GLY A O 1
ATOM 534 N N . ALA A 1 69 ? -24.274 5.422 21.703 1.00 90.69 69 ALA A N 1
ATOM 535 C CA . ALA A 1 69 ? -23.554 6.684 21.786 1.00 90.69 69 ALA A CA 1
ATOM 536 C C . ALA A 1 69 ? -22.386 6.721 20.777 1.00 90.69 69 ALA A C 1
ATOM 538 O O . ALA A 1 69 ? -21.663 5.731 20.630 1.00 90.69 69 ALA A O 1
ATOM 539 N N . PRO A 1 70 ? -22.143 7.865 20.114 1.00 91.25 70 PRO A N 1
ATOM 540 C CA . PRO A 1 70 ? -21.030 7.993 19.185 1.00 91.25 70 PRO A CA 1
ATOM 541 C C . PRO A 1 70 ? -19.684 7.834 19.901 1.00 91.25 70 PRO A C 1
ATOM 543 O O . PRO A 1 70 ? -19.522 8.210 21.066 1.00 91.25 70 PRO A O 1
ATOM 546 N N . LEU A 1 71 ? -18.683 7.330 19.172 1.00 92.50 71 LEU A N 1
ATOM 547 C CA . LEU A 1 71 ? -17.322 7.216 19.691 1.00 92.50 71 LEU A CA 1
ATOM 548 C C . LEU A 1 71 ? -16.785 8.586 20.109 1.00 92.50 71 LEU A C 1
ATOM 550 O O . LEU A 1 71 ? -16.748 9.538 19.326 1.00 92.50 71 LEU A O 1
ATOM 554 N N . GLN A 1 72 ? -16.286 8.662 21.337 1.00 94.38 72 GLN A N 1
ATOM 555 C CA . GLN A 1 72 ? -15.664 9.875 21.855 1.00 94.38 72 GLN A CA 1
ATOM 556 C C . GLN A 1 72 ? -14.178 9.928 21.490 1.00 94.38 72 GLN A C 1
ATOM 558 O O . GLN A 1 72 ? -13.429 8.993 21.771 1.00 94.38 72 GLN A O 1
ATOM 563 N N . SER A 1 73 ? -13.732 11.053 20.919 1.00 93.06 73 SER A N 1
ATOM 564 C CA . SER A 1 73 ? -12.326 11.281 20.539 1.00 93.06 73 SER A CA 1
ATOM 565 C C . SER A 1 73 ? -11.349 11.039 21.699 1.00 93.06 73 SER A C 1
ATOM 567 O O . SER A 1 73 ? -10.313 10.401 21.514 1.00 93.06 73 SER A O 1
ATOM 569 N N . ALA A 1 74 ? -11.721 11.475 22.908 1.00 95.88 74 ALA A N 1
ATOM 570 C CA . ALA A 1 74 ? -10.917 11.320 24.120 1.00 95.88 74 ALA A CA 1
ATOM 571 C C . ALA A 1 74 ? -10.663 9.852 24.513 1.00 95.88 74 ALA A C 1
ATOM 573 O O . ALA A 1 74 ? -9.717 9.571 25.240 1.00 95.88 74 ALA A O 1
ATOM 574 N N . LEU A 1 75 ? -11.477 8.914 24.017 1.00 92.81 75 LEU A N 1
ATOM 575 C CA . LEU A 1 75 ? -11.403 7.489 24.348 1.00 92.81 75 LEU A CA 1
ATOM 576 C C . LEU A 1 75 ? -10.808 6.633 23.217 1.00 92.81 75 LEU A C 1
ATOM 578 O O . LEU A 1 75 ? -10.845 5.408 23.286 1.00 92.81 75 LEU A O 1
ATOM 582 N N . ARG A 1 76 ? -10.233 7.248 22.172 1.00 91.56 76 ARG A N 1
ATOM 583 C CA . ARG A 1 76 ? -9.709 6.545 20.982 1.00 91.56 76 ARG A CA 1
ATOM 584 C C . ARG A 1 76 ? -8.713 5.423 21.273 1.00 91.56 76 ARG A C 1
ATOM 586 O O . ARG A 1 76 ? -8.650 4.482 20.489 1.00 91.56 76 ARG A O 1
ATOM 593 N N . SER A 1 77 ? -7.946 5.524 22.357 1.00 93.19 77 SER A N 1
ATOM 594 C CA . SER A 1 77 ? -6.984 4.502 22.790 1.00 93.19 77 SER A CA 1
ATOM 595 C C . SER A 1 77 ? -7.632 3.247 23.379 1.00 93.19 77 SER A C 1
ATOM 597 O O . SER A 1 77 ? -6.955 2.234 23.505 1.00 93.19 77 SER A O 1
ATOM 599 N N . PHE A 1 78 ? -8.916 3.302 23.749 1.00 91.94 78 PHE A N 1
ATOM 600 C CA . PHE A 1 78 ? -9.658 2.181 24.337 1.00 91.94 78 PHE A CA 1
ATOM 601 C C . PHE A 1 78 ? -10.487 1.401 23.310 1.00 91.94 78 PHE A C 1
ATOM 603 O O . PHE A 1 78 ? -11.016 0.339 23.627 1.00 91.94 78 PHE A O 1
ATOM 610 N N . TYR A 1 79 ? -10.612 1.908 22.082 1.00 92.12 79 TYR A N 1
ATOM 611 C CA . TYR A 1 79 ? -11.361 1.241 21.022 1.00 92.12 79 TYR A CA 1
ATOM 612 C C . TYR A 1 79 ? -10.443 0.371 20.166 1.00 92.12 79 TYR A C 1
ATOM 614 O O . TYR A 1 79 ? -9.375 0.808 19.734 1.00 92.12 79 TYR A O 1
ATOM 622 N N . GLY A 1 80 ? -10.904 -0.840 19.855 1.00 93.38 80 GLY A N 1
ATOM 623 C CA . GLY A 1 80 ? -10.267 -1.681 18.846 1.00 93.38 80 GLY A CA 1
ATOM 624 C C . GLY A 1 80 ? -10.337 -1.042 17.457 1.00 93.38 80 GLY A C 1
ATOM 625 O O . GLY A 1 80 ? -11.255 -0.275 17.152 1.00 93.38 80 GLY A O 1
ATOM 626 N N . GLN A 1 81 ? -9.369 -1.370 16.604 1.00 94.88 81 GLN A N 1
ATOM 627 C CA . GLN A 1 81 ? -9.386 -1.004 15.190 1.00 94.88 81 GLN A CA 1
ATOM 628 C C . GLN A 1 81 ? -9.521 -2.246 14.316 1.00 94.88 81 GLN A C 1
ATOM 630 O O . GLN A 1 81 ? -8.922 -3.282 14.597 1.00 94.88 81 GLN A O 1
ATOM 635 N N . ALA A 1 82 ? -10.270 -2.111 13.227 1.00 93.62 82 ALA A N 1
ATOM 636 C CA . ALA A 1 82 ? -10.434 -3.139 12.210 1.00 93.62 82 ALA A CA 1
ATOM 637 C C . ALA A 1 82 ? -10.286 -2.522 10.810 1.00 93.62 82 ALA A C 1
ATOM 639 O O . ALA A 1 82 ? -10.487 -1.313 10.646 1.00 93.62 82 ALA A O 1
ATOM 640 N N . PRO A 1 83 ? -9.943 -3.311 9.775 1.00 94.31 83 PRO A N 1
ATOM 641 C CA . PRO A 1 83 ? -10.008 -2.835 8.400 1.00 94.31 83 PRO A CA 1
ATOM 642 C C . PRO A 1 83 ? -11.420 -2.341 8.062 1.00 94.31 83 PRO A C 1
ATOM 644 O O . PRO A 1 83 ? -12.406 -2.992 8.395 1.00 94.31 83 PRO A O 1
ATOM 647 N N . ALA A 1 84 ? -11.527 -1.226 7.344 1.00 92.94 84 ALA A N 1
ATOM 648 C CA . ALA A 1 84 ? -12.794 -0.582 7.005 1.00 92.94 84 ALA A CA 1
ATOM 649 C C . ALA A 1 84 ? -13.772 -1.532 6.302 1.00 92.94 84 ALA A C 1
ATOM 651 O O . ALA A 1 84 ? -14.964 -1.494 6.574 1.00 92.94 84 ALA A O 1
ATOM 652 N N . VAL A 1 85 ? -13.264 -2.414 5.435 1.00 91.06 85 VAL A N 1
ATOM 653 C CA . VAL A 1 85 ? -14.085 -3.433 4.768 1.00 91.06 85 VAL A CA 1
ATOM 654 C C . VAL A 1 85 ? -14.691 -4.425 5.763 1.00 91.06 85 VAL A C 1
ATOM 656 O O . VAL A 1 85 ? -15.856 -4.774 5.629 1.00 91.06 85 VAL A O 1
ATOM 659 N N . VAL A 1 86 ? -13.936 -4.829 6.789 1.00 91.94 86 VAL A N 1
ATOM 660 C CA . VAL A 1 86 ? -14.420 -5.730 7.844 1.00 91.94 86 VAL A CA 1
ATOM 661 C C . VAL A 1 86 ? -15.479 -5.019 8.678 1.00 91.94 86 VAL A C 1
ATOM 663 O O . VAL A 1 86 ? -16.552 -5.569 8.894 1.00 91.94 86 VAL A O 1
ATOM 666 N N . GLU A 1 87 ? -15.213 -3.776 9.080 1.00 92.75 87 GLU A N 1
ATOM 667 C CA . GLU A 1 87 ? -16.154 -2.983 9.874 1.00 92.75 87 GLU A CA 1
ATOM 668 C C . GLU A 1 87 ? -17.482 -2.744 9.137 1.00 92.75 87 GLU A C 1
ATOM 670 O O . GLU A 1 87 ? -18.545 -2.830 9.743 1.00 92.75 87 GLU A O 1
ATOM 675 N N . ILE A 1 88 ? -17.444 -2.488 7.825 1.00 89.44 88 ILE A N 1
ATOM 676 C CA . ILE A 1 88 ? -18.658 -2.356 7.006 1.00 89.44 88 ILE A CA 1
ATOM 677 C C . ILE A 1 88 ? -19.429 -3.682 6.956 1.00 89.44 88 ILE A C 1
ATOM 679 O O . ILE A 1 88 ? -20.647 -3.669 7.090 1.00 89.44 88 ILE A O 1
ATOM 683 N N . CYS A 1 89 ? -18.745 -4.818 6.794 1.00 90.12 89 CYS A N 1
ATOM 684 C CA . CYS A 1 89 ? -19.397 -6.128 6.703 1.00 90.12 89 CYS A CA 1
ATOM 685 C C . CYS A 1 89 ? -20.028 -6.605 8.019 1.00 90.12 89 CYS A C 1
ATOM 687 O O . CYS A 1 89 ? -21.001 -7.344 7.969 1.00 90.12 89 CYS A O 1
ATOM 689 N N . VAL A 1 90 ? -19.497 -6.205 9.179 1.00 84.62 90 VAL A N 1
ATOM 690 C CA . VAL A 1 90 ? -20.075 -6.548 10.496 1.00 84.62 90 VAL A CA 1
ATOM 691 C C . VAL A 1 90 ? -21.341 -5.734 10.797 1.00 84.62 90 VAL A C 1
ATOM 693 O O . VAL A 1 90 ? -22.173 -6.160 11.590 1.00 84.62 90 VAL A O 1
ATOM 696 N N . ARG A 1 91 ? -21.496 -4.567 10.162 1.00 70.88 91 ARG A N 1
ATOM 697 C CA . ARG A 1 91 ? -22.655 -3.674 10.326 1.00 70.88 91 ARG A CA 1
ATOM 698 C C . ARG A 1 91 ? -23.778 -3.919 9.308 1.00 70.88 91 ARG A C 1
ATOM 700 O O . ARG A 1 91 ? -24.776 -3.203 9.358 1.00 70.88 91 ARG A O 1
ATOM 707 N N . GLY A 1 92 ? -23.564 -4.828 8.354 1.00 58.31 92 GLY A N 1
ATOM 708 C CA . GLY A 1 92 ? -24.495 -5.151 7.268 1.00 58.31 92 GLY A CA 1
ATOM 709 C C . GLY A 1 92 ? -25.511 -6.217 7.639 1.00 58.31 92 GLY A C 1
ATOM 710 O O . GLY A 1 92 ? -25.175 -7.085 8.472 1.00 58.31 92 GLY A O 1
#